Protein AF-A0A7X1P0Y5-F1 (afdb_monomer_lite)

pLDDT: mean 92.56, std 8.33, range [50.72, 98.56]

Foldseek 3Di:
DPPDDDPCRVPVDPDDDDDDDDDDDDPPDDPVVLVVVLVVLLVQLPDPVNQVVQVVVVHGSDRDDPVVVVVVVVVVCVVVCVVVVVVVVVD

Sequence (91 aa):
MPGIPTIAETTGKPIDISLWLGTFAPAATPAAIIQRLNAEINKALALPATRQRMQAVGAEAVGGTPQKLAELVDSEIERWTRTIKPIMRAK

Structure (mmCIF, N/CA/C/O backbone):
data_AF-A0A7X1P0Y5-F1
#
_entry.id   AF-A0A7X1P0Y5-F1
#
loop_
_atom_site.group_PDB
_atom_site.id
_atom_site.type_symbol
_atom_site.label_atom_id
_atom_site.label_alt_id
_atom_site.label_comp_id
_atom_site.label_asym_id
_atom_site.label_entity_id
_atom_site.label_seq_id
_atom_site.pdbx_PDB_ins_code
_atom_site.Cartn_x
_atom_site.Cartn_y
_atom_site.Cartn_z
_atom_site.occupancy
_atom_site.B_iso_or_equiv
_atom_site.auth_seq_id
_atom_site.auth_comp_id
_atom_site.auth_asym_id
_atom_site.auth_atom_id
_atom_site.pdbx_PDB_model_num
ATOM 1 N N . MET A 1 1 ? -19.275 0.357 5.963 1.00 58.47 1 MET A N 1
ATOM 2 C CA . MET A 1 1 ? -20.527 -0.198 6.523 1.00 58.47 1 MET A CA 1
ATOM 3 C C . MET A 1 1 ? -21.429 0.968 6.885 1.00 58.47 1 MET A C 1
ATOM 5 O O . MET A 1 1 ? -20.995 1.787 7.685 1.00 58.47 1 MET A O 1
ATOM 9 N N . PRO A 1 2 ? -22.612 1.118 6.274 1.00 73.44 2 PRO A N 1
ATOM 10 C CA . PRO A 1 2 ? -23.512 2.205 6.639 1.00 73.44 2 PRO A CA 1
ATOM 11 C C . PRO A 1 2 ? -24.079 1.983 8.050 1.00 73.44 2 PRO A C 1
ATOM 13 O O . PRO A 1 2 ? -24.427 0.859 8.405 1.00 73.44 2 PRO A O 1
ATOM 16 N N . GLY A 1 3 ? -24.169 3.054 8.840 1.00 81.50 3 GLY A N 1
ATOM 17 C CA . GLY A 1 3 ? -24.894 3.067 10.117 1.00 81.50 3 GLY A CA 1
ATOM 18 C C . GLY A 1 3 ? -24.096 2.712 11.376 1.00 81.50 3 GLY A C 1
ATOM 19 O O . GLY A 1 3 ? -24.680 2.725 12.455 1.00 81.50 3 GLY A O 1
ATOM 20 N N . ILE A 1 4 ? -22.792 2.426 11.276 1.00 86.56 4 ILE A N 1
ATOM 21 C CA . ILE A 1 4 ? -21.926 2.244 12.454 1.00 86.56 4 ILE A CA 1
ATOM 22 C C . ILE A 1 4 ? -21.028 3.476 12.595 1.00 86.56 4 ILE A C 1
ATOM 24 O O . ILE A 1 4 ? -20.264 3.744 11.664 1.00 86.56 4 ILE A O 1
ATOM 28 N N . PRO A 1 5 ? -21.097 4.213 13.719 1.00 88.38 5 PRO A N 1
ATOM 29 C CA . PRO A 1 5 ? -20.239 5.365 13.930 1.00 88.38 5 PRO A CA 1
ATOM 30 C C . PRO A 1 5 ? -18.785 4.933 14.138 1.00 88.38 5 PRO A C 1
ATOM 32 O O . PRO A 1 5 ? -18.482 3.918 14.769 1.00 88.38 5 PRO A O 1
ATOM 35 N N . THR A 1 6 ? -17.875 5.737 13.617 1.00 90.06 6 THR A N 1
ATOM 36 C CA . THR A 1 6 ? -16.435 5.633 13.828 1.00 90.06 6 THR A CA 1
ATOM 37 C C . THR A 1 6 ? -16.057 5.983 15.273 1.00 90.06 6 THR A C 1
ATOM 39 O O . THR A 1 6 ? -16.806 6.618 16.025 1.00 90.06 6 THR A O 1
ATOM 42 N N . ILE A 1 7 ? -14.838 5.620 15.682 1.00 90.12 7 ILE A N 1
ATOM 43 C CA . ILE A 1 7 ? -14.296 6.033 16.989 1.00 90.12 7 ILE A CA 1
ATOM 44 C C . ILE A 1 7 ? -14.225 7.564 17.082 1.00 90.12 7 ILE A C 1
ATOM 46 O O . ILE A 1 7 ? -14.494 8.139 18.139 1.00 90.12 7 ILE A O 1
ATOM 50 N N . ALA A 1 8 ? -13.902 8.239 15.979 1.00 91.38 8 ALA A N 1
ATOM 51 C CA . ALA A 1 8 ? -13.838 9.692 15.949 1.00 91.38 8 ALA A CA 1
ATOM 52 C C . ALA A 1 8 ? -15.206 10.346 16.198 1.00 91.38 8 ALA A C 1
ATOM 54 O O . ALA A 1 8 ? -15.297 11.275 16.998 1.00 91.38 8 ALA A O 1
ATOM 55 N N . GLU A 1 9 ? -16.276 9.815 15.604 1.00 89.69 9 GLU A N 1
ATOM 56 C CA . GLU A 1 9 ? -17.645 10.321 15.792 1.00 89.69 9 GLU A CA 1
ATOM 57 C C . GLU A 1 9 ? -18.170 10.108 17.218 1.00 89.69 9 GLU A C 1
ATOM 59 O O . GLU A 1 9 ? -18.958 10.909 17.714 1.00 89.69 9 GLU A O 1
ATOM 64 N N . THR A 1 10 ? -17.719 9.053 17.900 1.00 91.88 10 THR A N 1
ATOM 65 C CA . THR A 1 10 ? -18.151 8.738 19.274 1.00 91.88 10 THR A CA 1
ATOM 66 C C . THR A 1 10 ? -17.331 9.439 20.353 1.00 91.88 10 THR A C 1
ATOM 68 O O . THR A 1 10 ? -17.858 9.759 21.416 1.00 91.88 10 THR A O 1
ATOM 71 N N . THR A 1 11 ? -16.040 9.676 20.110 1.00 91.19 11 THR A N 1
ATOM 72 C CA . THR A 1 11 ? -15.122 10.235 21.118 1.00 91.19 11 THR A CA 1
ATOM 73 C C . THR A 1 11 ? -14.788 11.708 20.898 1.00 91.19 11 THR A 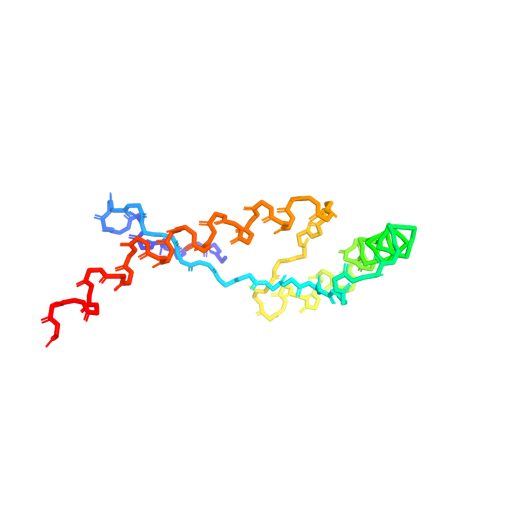C 1
ATOM 75 O O . THR A 1 11 ? -14.227 12.337 21.795 1.00 91.19 11 THR A O 1
ATOM 78 N N . GLY A 1 12 ? -15.054 12.248 19.703 1.00 90.88 12 GLY A N 1
ATOM 79 C CA . GLY A 1 12 ? -14.596 13.570 19.267 1.00 90.88 12 GLY A CA 1
ATOM 80 C C . GLY A 1 12 ? -13.078 13.672 19.061 1.00 90.88 12 GLY A C 1
ATOM 81 O O . GLY A 1 12 ? -12.571 14.745 18.738 1.00 90.88 12 GLY A O 1
ATOM 82 N N . LYS A 1 13 ? -12.326 12.581 19.258 1.00 88.06 13 LYS A N 1
ATOM 83 C CA . LYS A 1 13 ? -10.873 12.535 19.054 1.00 88.06 13 LYS A CA 1
ATOM 84 C C . LYS A 1 13 ? -10.571 12.089 17.620 1.00 88.06 13 LYS A C 1
ATOM 86 O O . LYS A 1 13 ? -11.256 11.199 17.127 1.00 88.06 13 LYS A O 1
ATOM 91 N N . PRO A 1 14 ? -9.522 12.606 16.959 1.00 84.50 14 PRO A N 1
ATOM 92 C CA . PRO A 1 14 ? -9.172 12.227 15.587 1.00 84.50 14 PRO A CA 1
ATOM 93 C C . PRO A 1 14 ? -8.465 10.858 15.540 1.00 84.50 14 PRO A C 1
ATOM 95 O O . PRO A 1 14 ? -7.300 10.753 15.163 1.00 84.50 14 PRO A O 1
ATOM 98 N N . ILE A 1 15 ? -9.144 9.806 16.002 1.00 85.12 15 ILE A N 1
ATOM 99 C CA . ILE A 1 15 ? -8.632 8.434 16.015 1.00 85.12 15 ILE A CA 1
ATOM 100 C C . ILE A 1 15 ? -9.110 7.731 14.747 1.00 85.12 15 ILE A C 1
ATOM 102 O O . ILE A 1 15 ? -10.288 7.399 14.626 1.00 85.12 15 ILE A O 1
ATOM 106 N N . ASP A 1 16 ? -8.167 7.476 13.845 1.00 84.44 16 ASP A N 1
ATOM 107 C CA . ASP A 1 16 ? -8.362 6.671 12.642 1.00 84.44 16 ASP A CA 1
ATOM 108 C C . ASP A 1 16 ? -7.203 5.675 12.497 1.00 84.44 16 ASP A C 1
ATOM 110 O O . ASP A 1 16 ? -6.044 6.043 12.265 1.00 84.44 16 ASP A O 1
ATOM 114 N N . ILE A 1 17 ? -7.530 4.398 12.689 1.00 85.62 17 ILE A N 1
ATOM 115 C CA . ILE A 1 17 ? -6.611 3.276 12.533 1.00 85.62 17 ILE A CA 1
ATOM 116 C C . ILE A 1 17 ? -7.217 2.360 11.483 1.00 85.62 17 ILE A C 1
ATOM 118 O O . ILE A 1 17 ? -8.129 1.582 11.758 1.00 85.62 17 ILE A O 1
ATOM 122 N N . SER A 1 18 ? -6.667 2.460 10.283 1.00 85.94 18 SER A N 1
ATOM 123 C CA . SER A 1 18 ? -7.060 1.654 9.140 1.00 85.94 18 SER A CA 1
ATOM 124 C C . SER A 1 18 ? -5.910 0.725 8.758 1.00 85.94 18 SER A C 1
ATOM 126 O O . SER A 1 18 ? -4.752 1.144 8.702 1.00 85.94 18 SER A O 1
ATOM 128 N N . LEU A 1 19 ? -6.223 -0.549 8.507 1.00 90.75 19 LEU A N 1
ATOM 129 C CA . LEU A 1 19 ? -5.264 -1.498 7.947 1.00 90.75 19 LEU A CA 1
ATOM 130 C C . LEU A 1 19 ? -5.179 -1.276 6.437 1.00 90.75 19 LEU A C 1
ATOM 132 O O . LEU A 1 19 ? -6.191 -1.330 5.741 1.00 90.75 19 LEU A O 1
ATOM 136 N N . TRP A 1 20 ? -3.967 -1.089 5.930 1.00 93.81 20 TRP A N 1
ATOM 137 C CA . TRP A 1 20 ? -3.693 -1.027 4.500 1.00 93.81 20 TRP A CA 1
ATOM 138 C C . TRP A 1 20 ? -2.725 -2.139 4.099 1.00 93.81 20 TRP A C 1
ATOM 140 O O . TRP A 1 20 ? -1.936 -2.632 4.906 1.00 93.81 20 TRP A O 1
ATOM 150 N N . LEU A 1 21 ? -2.802 -2.544 2.833 1.00 94.56 21 LEU A N 1
ATOM 151 C CA . LEU A 1 21 ? -1.933 -3.555 2.238 1.00 94.56 21 LEU A CA 1
ATOM 152 C C . LEU A 1 21 ? -1.275 -2.970 0.988 1.00 94.56 21 LEU A C 1
ATOM 154 O O . LEU A 1 21 ? -1.943 -2.365 0.151 1.00 94.56 21 LEU A O 1
ATOM 158 N N . GLY A 1 22 ? 0.036 -3.164 0.868 1.00 95.19 22 GLY A N 1
ATOM 159 C CA . GLY A 1 22 ? 0.842 -2.721 -0.268 1.00 95.19 22 GLY A CA 1
ATOM 160 C C . GLY A 1 22 ? 1.592 -3.884 -0.912 1.00 95.19 22 GLY A C 1
ATOM 161 O O . GLY A 1 22 ? 1.854 -4.900 -0.272 1.00 95.19 22 GLY A O 1
ATOM 162 N N . THR A 1 23 ? 1.947 -3.736 -2.189 1.00 96.81 23 THR A N 1
ATOM 163 C CA . THR A 1 23 ? 2.829 -4.678 -2.896 1.00 96.81 23 THR A CA 1
ATOM 164 C C . THR A 1 23 ? 4.207 -4.051 -3.052 1.00 96.81 23 THR A C 1
ATOM 166 O O . THR A 1 23 ? 4.316 -2.911 -3.500 1.00 96.81 23 THR A O 1
ATOM 169 N N . PHE A 1 24 ? 5.250 -4.804 -2.712 1.00 97.19 24 PHE A N 1
ATOM 170 C CA . PHE A 1 24 ? 6.635 -4.337 -2.708 1.00 97.19 24 PHE A CA 1
ATOM 171 C C . PHE A 1 24 ? 7.507 -5.220 -3.602 1.00 97.19 24 PHE A C 1
ATOM 173 O O . PHE A 1 24 ? 7.193 -6.383 -3.851 1.00 97.19 24 PHE A O 1
ATOM 180 N N . ALA A 1 25 ? 8.617 -4.659 -4.072 1.00 96.81 25 ALA A N 1
ATOM 181 C CA . ALA A 1 25 ? 9.621 -5.344 -4.877 1.00 96.81 25 ALA A CA 1
ATOM 182 C C . ALA A 1 25 ? 11.024 -5.070 -4.299 1.00 96.81 25 ALA A C 1
ATOM 184 O O . ALA A 1 25 ? 11.184 -4.110 -3.541 1.00 96.81 25 ALA A O 1
ATOM 185 N N . PRO A 1 26 ? 12.050 -5.875 -4.636 1.00 98.06 26 PRO A N 1
ATOM 186 C CA . PRO A 1 26 ? 13.425 -5.619 -4.207 1.00 98.06 26 PRO A CA 1
ATOM 187 C C . PRO A 1 26 ? 13.901 -4.203 -4.559 1.00 98.06 26 PRO A C 1
ATOM 189 O O . PRO A 1 26 ? 13.583 -3.698 -5.636 1.00 98.06 26 PRO A O 1
ATOM 192 N N . ALA A 1 27 ? 14.718 -3.591 -3.697 1.00 95.50 27 ALA A N 1
ATOM 193 C CA . ALA A 1 27 ? 15.157 -2.196 -3.844 1.00 95.50 27 ALA A CA 1
ATOM 194 C C . ALA A 1 27 ? 15.851 -1.895 -5.188 1.00 95.50 27 ALA A C 1
ATOM 196 O O . ALA A 1 27 ? 15.706 -0.805 -5.730 1.00 95.50 27 ALA A O 1
ATOM 197 N N . ALA A 1 28 ? 16.565 -2.873 -5.751 1.00 96.75 28 ALA A N 1
ATOM 198 C CA . ALA A 1 28 ? 17.270 -2.742 -7.027 1.00 96.75 28 ALA A CA 1
ATOM 199 C C . ALA A 1 28 ? 16.407 -3.081 -8.263 1.00 96.75 28 ALA A C 1
ATOM 201 O O . ALA A 1 28 ? 16.939 -3.241 -9.361 1.00 96.75 28 ALA A O 1
ATOM 202 N N . THR A 1 29 ? 15.086 -3.232 -8.114 1.00 98.06 29 THR A N 1
ATOM 203 C CA . THR A 1 29 ? 14.200 -3.548 -9.245 1.00 98.06 29 THR A CA 1
ATOM 204 C C . THR A 1 29 ? 14.192 -2.390 -10.252 1.00 98.06 29 THR A C 1
ATOM 206 O O . THR A 1 29 ? 13.903 -1.257 -9.862 1.00 98.06 29 THR A O 1
ATOM 209 N N . PRO A 1 30 ? 14.451 -2.632 -11.553 1.00 98.38 30 PRO A N 1
ATOM 210 C CA . PRO A 1 30 ? 14.459 -1.567 -12.551 1.00 98.38 30 PRO A CA 1
ATOM 211 C C . PRO A 1 30 ? 13.123 -0.821 -12.637 1.00 98.38 30 PRO A C 1
ATOM 213 O O . PRO A 1 30 ? 12.052 -1.434 -12.624 1.00 98.38 30 PRO A O 1
ATOM 216 N N . ALA A 1 31 ? 13.181 0.500 -12.826 1.00 97.00 31 ALA A N 1
ATOM 217 C CA . ALA A 1 31 ? 11.995 1.360 -12.862 1.00 97.00 31 ALA A CA 1
ATOM 218 C C . ALA A 1 31 ? 10.955 0.919 -13.907 1.00 97.00 31 ALA A C 1
ATOM 220 O O . ALA A 1 31 ? 9.757 0.932 -13.630 1.00 97.00 31 ALA A O 1
ATOM 221 N N . ALA A 1 32 ? 11.399 0.453 -15.078 1.00 98.12 32 ALA A N 1
ATOM 222 C CA . ALA A 1 32 ? 10.507 -0.047 -16.125 1.00 98.12 32 ALA A CA 1
ATOM 223 C C . ALA A 1 32 ? 9.686 -1.275 -15.674 1.00 98.12 32 ALA A C 1
ATOM 225 O O . ALA A 1 32 ? 8.521 -1.418 -16.044 1.00 98.12 32 ALA A O 1
ATOM 226 N N . ILE A 1 33 ? 10.263 -2.144 -14.835 1.00 98.50 33 ILE A N 1
ATOM 227 C CA . ILE A 1 33 ? 9.561 -3.305 -14.272 1.00 98.50 33 ILE A CA 1
ATOM 228 C C . ILE A 1 33 ? 8.529 -2.850 -13.240 1.00 98.50 33 ILE A C 1
ATOM 230 O O . ILE A 1 33 ? 7.392 -3.316 -13.280 1.00 98.50 33 ILE A O 1
ATOM 234 N N . ILE A 1 34 ? 8.883 -1.895 -12.375 1.00 98.25 34 ILE A N 1
ATOM 235 C CA . ILE A 1 34 ? 7.948 -1.310 -11.402 1.00 98.25 34 ILE A CA 1
ATOM 236 C C . ILE A 1 34 ? 6.749 -0.673 -12.106 1.00 98.25 34 ILE A C 1
ATOM 238 O O . ILE A 1 34 ? 5.608 -0.927 -11.725 1.00 98.25 34 ILE A O 1
ATOM 242 N N . GLN A 1 35 ? 6.991 0.108 -13.160 1.00 98.19 35 GLN A N 1
ATOM 243 C CA . GLN A 1 35 ? 5.930 0.744 -13.941 1.00 98.19 35 GLN A CA 1
ATOM 244 C C . GLN A 1 35 ? 4.990 -0.291 -14.562 1.00 98.19 35 GLN A C 1
ATOM 246 O O . GLN A 1 35 ? 3.771 -0.163 -14.452 1.00 98.19 35 GLN A O 1
ATOM 251 N N . ARG A 1 36 ? 5.545 -1.352 -15.163 1.00 98.31 36 ARG A N 1
ATOM 252 C CA . ARG A 1 36 ? 4.745 -2.430 -15.752 1.00 98.31 36 ARG A CA 1
ATOM 253 C C . ARG A 1 36 ? 3.912 -3.161 -14.699 1.00 98.31 36 ARG A C 1
ATOM 255 O O . ARG A 1 36 ? 2.716 -3.341 -14.904 1.00 98.31 36 ARG A O 1
ATOM 262 N N . LEU A 1 37 ? 4.514 -3.560 -13.577 1.00 98.31 37 LEU A N 1
ATOM 263 C CA . LEU A 1 37 ? 3.801 -4.247 -12.495 1.00 98.31 37 LEU A CA 1
ATOM 264 C C . LEU A 1 37 ? 2.682 -3.376 -11.925 1.00 98.31 37 LEU A C 1
ATOM 266 O O . LEU A 1 37 ? 1.557 -3.845 -11.780 1.00 98.31 37 LEU A O 1
ATOM 270 N N . ASN A 1 38 ? 2.963 -2.099 -11.657 1.00 98.56 38 ASN A N 1
ATOM 271 C CA . ASN A 1 38 ? 1.962 -1.163 -11.160 1.00 98.56 38 ASN A CA 1
ATOM 272 C C . ASN A 1 38 ? 0.786 -1.010 -12.138 1.00 98.56 38 ASN A C 1
ATOM 274 O O . ASN A 1 38 ? -0.367 -1.049 -11.710 1.00 98.56 38 ASN A O 1
ATOM 278 N N . ALA A 1 39 ? 1.058 -0.897 -13.442 1.00 98.56 39 ALA A N 1
ATOM 279 C CA . ALA A 1 39 ? 0.014 -0.803 -14.458 1.00 98.56 39 ALA A CA 1
ATOM 280 C C . ALA A 1 39 ? -0.893 -2.046 -14.473 1.00 98.56 39 ALA A C 1
ATOM 282 O O . ALA A 1 39 ? -2.116 -1.913 -14.482 1.00 98.56 39 ALA A O 1
ATOM 283 N N . GLU A 1 40 ? -0.318 -3.250 -14.430 1.00 98.50 40 GLU A N 1
ATOM 284 C CA . GLU A 1 40 ? -1.099 -4.494 -14.425 1.00 98.50 40 GLU A CA 1
ATOM 285 C C . GLU A 1 40 ? -1.872 -4.705 -13.113 1.00 98.50 40 GLU A C 1
ATOM 287 O O . GLU A 1 40 ? -3.033 -5.114 -13.143 1.00 98.50 40 GLU A O 1
ATOM 292 N N . ILE A 1 41 ? -1.292 -4.343 -11.963 1.00 98.06 41 ILE A N 1
ATOM 293 C CA . ILE A 1 41 ? -1.991 -4.366 -10.668 1.00 98.06 41 ILE A CA 1
ATOM 294 C C . ILE A 1 41 ? -3.194 -3.418 -10.699 1.00 98.06 41 ILE A C 1
ATOM 296 O O . ILE A 1 41 ? -4.299 -3.814 -10.333 1.00 98.06 41 ILE A O 1
ATOM 300 N N . ASN A 1 42 ? -3.018 -2.189 -11.190 1.00 98.31 42 ASN A N 1
ATOM 301 C CA . ASN A 1 42 ? -4.111 -1.224 -11.300 1.00 98.31 42 ASN A CA 1
ATOM 302 C C . ASN A 1 42 ? -5.236 -1.725 -12.218 1.00 98.31 42 ASN A C 1
ATOM 304 O O . ASN A 1 42 ? -6.411 -1.594 -11.870 1.00 98.31 42 ASN A O 1
ATOM 308 N N . LYS A 1 43 ? -4.903 -2.364 -13.349 1.00 98.38 43 LYS A N 1
ATOM 309 C CA . LYS A 1 43 ? -5.903 -3.014 -14.213 1.00 98.38 43 LYS A CA 1
ATOM 310 C C . LYS A 1 43 ? -6.664 -4.110 -13.466 1.00 98.38 43 LYS A C 1
ATOM 312 O O . LYS A 1 43 ? -7.890 -4.141 -13.530 1.00 98.38 43 LYS A O 1
ATOM 317 N N . ALA A 1 44 ? -5.968 -4.973 -12.725 1.00 97.75 44 ALA A N 1
ATOM 318 C CA . ALA A 1 44 ? -6.595 -6.048 -11.959 1.00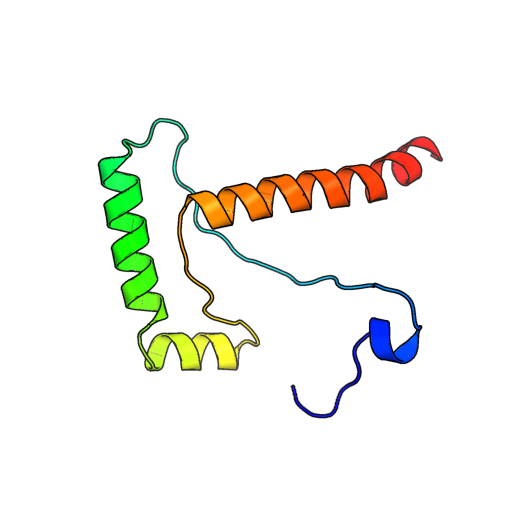 97.75 44 ALA A CA 1
ATOM 319 C C . ALA A 1 44 ? -7.530 -5.520 -10.855 1.00 97.75 44 ALA A C 1
ATOM 321 O O . ALA A 1 44 ? -8.627 -6.053 -10.678 1.00 97.75 44 ALA A O 1
ATOM 322 N N . LEU A 1 45 ? -7.135 -4.450 -10.154 1.00 97.12 45 LEU A N 1
ATOM 323 C CA . LEU A 1 45 ? -7.945 -3.771 -9.132 1.00 97.12 45 LEU A CA 1
ATOM 324 C C . LEU A 1 45 ? -9.162 -3.033 -9.715 1.00 97.12 45 LEU A C 1
ATOM 326 O O . LEU A 1 45 ? -10.141 -2.788 -9.008 1.00 97.12 45 LEU A O 1
ATOM 330 N N . ALA A 1 46 ? -9.128 -2.683 -11.002 1.00 96.56 46 ALA A N 1
ATOM 331 C CA . ALA A 1 46 ? -10.259 -2.076 -11.695 1.00 96.56 46 ALA A CA 1
ATOM 332 C C . ALA A 1 46 ? -11.340 -3.093 -12.100 1.00 96.56 46 ALA A C 1
ATOM 334 O O . ALA A 1 46 ? -12.476 -2.695 -12.364 1.00 96.56 46 ALA A O 1
ATOM 335 N N . LEU A 1 47 ? -11.023 -4.394 -12.124 1.00 98.12 47 LEU A N 1
ATOM 336 C CA . LEU A 1 47 ? -11.981 -5.430 -12.504 1.00 98.12 47 LEU A CA 1
ATOM 337 C C . LEU A 1 47 ? -13.128 -5.519 -11.481 1.00 98.12 47 LEU A C 1
A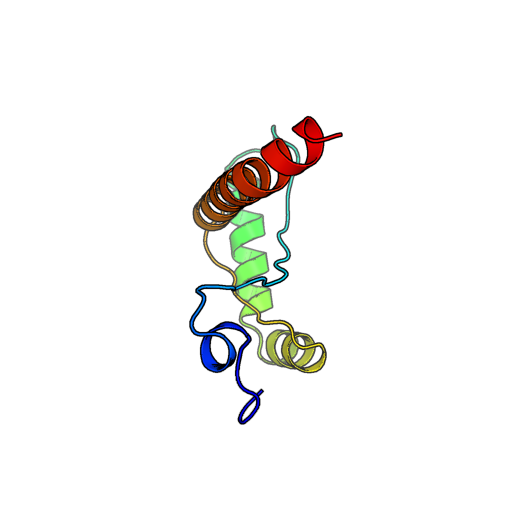TOM 339 O O . LEU A 1 47 ? -12.863 -5.657 -10.281 1.00 98.12 47 LEU A O 1
ATOM 343 N N . PRO A 1 48 ? -14.402 -5.540 -11.926 1.00 97.56 48 PRO A N 1
ATOM 344 C CA . PRO A 1 48 ? -15.550 -5.643 -11.024 1.00 97.56 48 PRO A CA 1
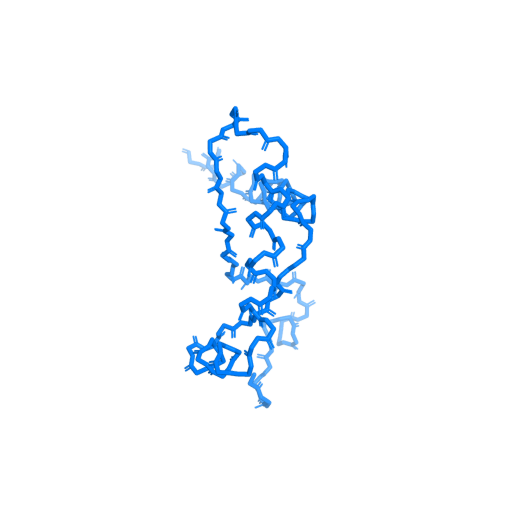ATOM 345 C C . PRO A 1 48 ? -15.480 -6.857 -10.093 1.00 97.56 48 PRO A C 1
ATOM 347 O O . PRO A 1 48 ? -15.720 -6.729 -8.897 1.00 97.56 48 PRO A O 1
ATOM 350 N N . ALA A 1 49 ? -15.071 -8.015 -10.620 1.00 97.19 49 ALA A N 1
ATOM 351 C CA . ALA A 1 49 ? -14.936 -9.241 -9.837 1.00 97.19 49 ALA A CA 1
ATOM 352 C C . ALA A 1 49 ? -13.882 -9.118 -8.721 1.00 97.19 49 ALA A C 1
ATOM 354 O O . ALA A 1 49 ? -14.093 -9.616 -7.616 1.00 97.19 49 ALA A O 1
ATOM 355 N N . THR A 1 50 ? -12.764 -8.429 -8.978 1.00 96.69 50 THR A N 1
ATOM 356 C CA . THR A 1 50 ? -11.735 -8.168 -7.959 1.00 96.69 50 THR A CA 1
ATOM 357 C C . THR A 1 50 ? -12.281 -7.251 -6.872 1.00 96.69 50 THR A C 1
ATOM 359 O O . THR A 1 50 ? -12.164 -7.568 -5.689 1.00 96.69 50 THR A O 1
ATOM 362 N N . ARG A 1 51 ? -12.935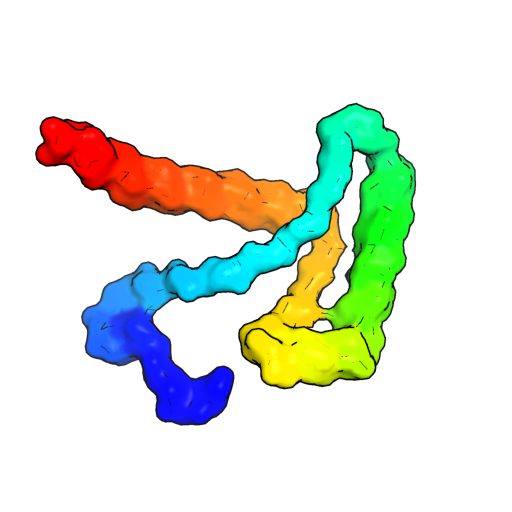 -6.148 -7.261 1.00 96.00 51 ARG A N 1
ATOM 363 C CA . ARG A 1 51 ? -13.534 -5.194 -6.317 1.00 96.00 51 ARG A CA 1
ATOM 364 C C . ARG A 1 51 ? -14.580 -5.854 -5.428 1.00 96.00 51 ARG A C 1
ATOM 366 O O . ARG A 1 51 ? -14.534 -5.678 -4.218 1.00 96.00 51 ARG A O 1
ATOM 373 N N . GLN A 1 52 ? -15.466 -6.662 -6.010 1.00 96.25 52 GLN A N 1
ATOM 374 C CA . GLN A 1 52 ? -16.481 -7.406 -5.262 1.00 96.25 52 GLN A CA 1
ATOM 375 C C . GLN A 1 52 ? -15.857 -8.368 -4.249 1.00 96.25 52 GLN A C 1
ATOM 377 O O . GLN A 1 52 ? -16.293 -8.418 -3.103 1.00 96.25 52 GLN A O 1
ATOM 382 N N . ARG A 1 53 ? -14.807 -9.104 -4.638 1.00 95.56 53 ARG A N 1
ATOM 383 C CA . ARG A 1 53 ? -14.104 -10.016 -3.722 1.00 95.56 53 ARG A CA 1
ATOM 384 C C . ARG A 1 53 ? -13.416 -9.280 -2.575 1.00 95.56 53 ARG A C 1
ATOM 386 O O . ARG A 1 53 ? -13.477 -9.755 -1.449 1.00 95.56 53 ARG A O 1
ATOM 393 N N . MET A 1 54 ? -12.793 -8.131 -2.842 1.00 94.62 54 MET A N 1
ATOM 394 C CA . MET A 1 54 ? -12.187 -7.303 -1.794 1.00 94.62 54 MET A CA 1
ATOM 395 C C . MET A 1 54 ? -13.249 -6.750 -0.839 1.00 94.62 54 MET A C 1
ATOM 397 O O . MET A 1 54 ? -13.118 -6.899 0.373 1.00 94.62 54 MET A O 1
ATOM 401 N N . GLN A 1 55 ? -14.349 -6.217 -1.371 1.00 93.94 55 GLN A N 1
ATOM 402 C CA . GLN A 1 55 ? -15.457 -5.713 -0.557 1.00 93.94 55 GLN A CA 1
ATOM 403 C C . GLN A 1 55 ? -16.083 -6.808 0.314 1.00 93.94 55 GLN A C 1
ATOM 405 O O . GLN A 1 55 ? -16.425 -6.545 1.465 1.00 93.94 55 GLN A O 1
ATOM 410 N N . ALA A 1 56 ? -16.184 -8.041 -0.194 1.00 94.25 56 ALA A N 1
ATOM 411 C CA . ALA A 1 56 ? -16.705 -9.180 0.561 1.00 94.25 56 ALA A CA 1
ATOM 412 C C . ALA A 1 56 ? -15.876 -9.511 1.815 1.00 94.25 56 ALA A C 1
ATOM 414 O O . ALA A 1 56 ? -16.416 -10.068 2.767 1.00 94.25 56 ALA A O 1
ATOM 415 N N . VAL A 1 57 ? -14.589 -9.145 1.838 1.00 92.50 57 VAL A N 1
ATOM 416 C CA . VAL A 1 57 ? -13.705 -9.291 3.008 1.00 92.50 57 VAL A CA 1
ATOM 417 C C . VAL A 1 57 ? -13.467 -7.967 3.744 1.00 92.50 57 VAL A C 1
ATOM 419 O O . VAL A 1 57 ? -12.563 -7.874 4.568 1.00 92.50 57 VAL A O 1
ATOM 422 N N . GLY A 1 58 ? -14.264 -6.933 3.455 1.00 90.06 58 GLY A N 1
ATOM 423 C CA . GLY A 1 58 ? -14.148 -5.618 4.089 1.00 90.06 58 GLY A CA 1
ATOM 424 C C . GLY A 1 58 ? -12.955 -4.782 3.615 1.00 90.06 58 GLY A C 1
ATOM 425 O O . GLY A 1 58 ? -12.619 -3.797 4.265 1.00 90.06 58 GLY A O 1
ATOM 426 N N . ALA A 1 59 ? -12.321 -5.152 2.501 1.00 93.19 59 ALA A N 1
ATOM 427 C CA . ALA A 1 59 ? -11.211 -4.421 1.903 1.00 93.19 59 ALA A CA 1
ATOM 428 C C . ALA A 1 59 ? -11.669 -3.537 0.733 1.00 93.19 59 ALA A C 1
ATOM 430 O O . ALA A 1 59 ? -12.625 -3.846 0.017 1.00 93.19 59 ALA A O 1
ATOM 431 N N . GLU A 1 60 ? -10.929 -2.458 0.492 1.00 93.19 60 GLU A N 1
ATOM 432 C CA . GLU A 1 60 ? -11.141 -1.558 -0.637 1.00 93.19 60 GLU A CA 1
ATOM 433 C C . GLU A 1 60 ? -9.992 -1.660 -1.649 1.00 93.19 60 GLU A C 1
ATOM 435 O O . GLU A 1 60 ? -8.812 -1.651 -1.295 1.00 93.19 60 GLU A O 1
ATOM 440 N N . ALA A 1 61 ? -10.340 -1.741 -2.934 1.00 94.88 61 ALA A N 1
ATOM 441 C CA . ALA A 1 61 ? -9.378 -1.739 -4.030 1.00 94.88 61 ALA A CA 1
ATOM 442 C C . ALA A 1 61 ? -8.950 -0.298 -4.362 1.00 94.88 61 ALA A C 1
ATOM 444 O O . ALA A 1 61 ? -9.595 0.365 -5.172 1.00 94.88 61 ALA A O 1
ATOM 445 N N . VAL A 1 62 ? -7.865 0.178 -3.747 1.00 94.88 62 VAL A N 1
ATOM 446 C CA . VAL A 1 62 ? -7.419 1.580 -3.880 1.00 94.88 62 VAL A CA 1
ATOM 447 C C . VAL A 1 62 ? -6.587 1.821 -5.149 1.00 94.88 62 VAL A C 1
ATOM 449 O O . VAL A 1 62 ? -6.875 2.735 -5.920 1.00 94.88 62 VAL A O 1
ATOM 452 N N . GLY A 1 63 ? -5.561 0.997 -5.390 1.00 94.56 63 GLY A N 1
ATOM 453 C CA . GLY A 1 63 ? -4.603 1.205 -6.486 1.00 94.56 63 GLY A CA 1
ATOM 454 C C . GLY A 1 63 ? -3.815 2.520 -6.365 1.00 94.56 63 GLY A C 1
ATOM 455 O O . GLY A 1 63 ? -3.685 3.088 -5.282 1.00 94.56 63 GLY A O 1
ATOM 456 N N . GLY A 1 64 ? -3.272 3.006 -7.484 1.00 96.31 64 GLY A N 1
ATOM 457 C CA . GLY A 1 64 ? -2.561 4.287 -7.569 1.00 96.31 64 GLY A CA 1
ATOM 458 C C . GLY A 1 64 ? -1.125 4.174 -8.079 1.00 96.31 64 GLY A C 1
ATOM 459 O O . GLY A 1 64 ? -0.738 3.170 -8.684 1.00 96.31 64 GLY A O 1
ATOM 460 N N . THR A 1 65 ? -0.335 5.227 -7.867 1.00 97.94 65 THR A N 1
ATOM 461 C CA . THR A 1 65 ? 1.069 5.292 -8.301 1.00 97.94 65 THR A CA 1
ATOM 462 C C . THR A 1 65 ? 2.005 4.663 -7.262 1.00 97.94 65 THR A C 1
ATOM 464 O O . THR A 1 65 ? 1.683 4.662 -6.071 1.00 97.94 65 THR A O 1
ATOM 467 N N . PRO A 1 66 ? 3.193 4.171 -7.666 1.00 97.69 66 PRO A N 1
ATOM 468 C CA . PRO A 1 66 ? 4.212 3.719 -6.717 1.00 97.69 66 PRO A CA 1
ATOM 469 C C . PRO A 1 66 ? 4.608 4.806 -5.706 1.00 97.69 66 PRO A C 1
ATOM 471 O O . PRO A 1 66 ? 4.815 4.507 -4.535 1.00 97.69 66 PRO A O 1
ATOM 474 N N . GLN A 1 67 ? 4.658 6.069 -6.145 1.00 97.44 67 GLN A N 1
ATOM 475 C CA . GLN A 1 67 ? 4.980 7.223 -5.300 1.00 97.44 67 GLN A CA 1
ATOM 476 C C . GLN A 1 67 ? 3.943 7.421 -4.195 1.00 97.44 67 GLN A C 1
ATOM 478 O O . GLN A 1 67 ? 4.319 7.590 -3.044 1.00 97.44 67 GLN A O 1
ATOM 483 N N . LYS A 1 68 ? 2.649 7.295 -4.510 1.00 97.69 68 LYS A N 1
ATOM 484 C CA . LYS A 1 68 ? 1.583 7.430 -3.511 1.00 97.69 68 LYS A CA 1
ATOM 485 C C . LYS A 1 68 ? 1.671 6.358 -2.420 1.00 97.69 68 LYS A C 1
ATOM 487 O O . LYS A 1 68 ? 1.370 6.629 -1.262 1.00 97.69 68 LYS A O 1
ATOM 492 N N . LEU A 1 69 ? 2.092 5.140 -2.775 1.00 97.69 69 LEU A N 1
ATOM 493 C CA . LEU A 1 69 ? 2.348 4.097 -1.780 1.00 97.69 69 LEU A CA 1
ATOM 494 C C . LEU A 1 69 ? 3.588 4.416 -0.930 1.00 97.69 69 LEU A C 1
ATOM 496 O O . LEU A 1 69 ? 3.559 4.179 0.272 1.00 97.69 69 LEU A O 1
ATOM 500 N N . ALA A 1 70 ? 4.651 4.964 -1.524 1.00 96.94 70 ALA A N 1
ATOM 501 C CA . ALA A 1 70 ? 5.837 5.387 -0.777 1.00 96.94 70 ALA A CA 1
ATOM 502 C C . ALA A 1 70 ? 5.504 6.500 0.233 1.00 96.94 70 ALA A C 1
ATOM 504 O O . ALA A 1 70 ? 5.836 6.377 1.406 1.00 96.94 70 ALA A O 1
ATOM 505 N N . GLU A 1 71 ? 4.749 7.515 -0.192 1.00 98.06 71 GLU A N 1
ATOM 506 C CA . GLU A 1 71 ? 4.260 8.594 0.678 1.00 98.06 71 GLU A CA 1
ATOM 507 C C . GLU A 1 71 ? 3.425 8.053 1.849 1.00 98.06 71 GLU A C 1
ATOM 509 O O . GLU A 1 71 ? 3.598 8.481 2.992 1.00 98.06 71 GLU A O 1
ATOM 514 N N . LEU A 1 72 ? 2.549 7.073 1.588 1.00 96.62 72 LEU A N 1
ATOM 515 C CA . LEU A 1 72 ? 1.782 6.408 2.641 1.00 96.62 72 LEU A CA 1
ATOM 516 C C . LEU A 1 72 ? 2.711 5.722 3.649 1.00 96.62 72 LEU A C 1
ATOM 518 O O . LEU A 1 72 ? 2.554 5.929 4.850 1.00 96.62 72 LEU A O 1
ATOM 522 N N . VAL A 1 73 ? 3.687 4.943 3.174 1.00 97.38 73 VAL A N 1
ATOM 523 C CA . VAL A 1 73 ? 4.655 4.245 4.034 1.00 97.38 73 VAL A CA 1
ATOM 524 C C . VAL A 1 73 ? 5.409 5.234 4.921 1.00 97.38 73 VAL A C 1
ATOM 526 O O . VAL A 1 73 ? 5.465 5.028 6.133 1.00 97.38 73 VAL A O 1
ATOM 529 N N . ASP A 1 74 ? 5.932 6.315 4.345 1.00 97.62 74 ASP A N 1
ATOM 530 C CA . ASP A 1 74 ? 6.685 7.328 5.088 1.00 97.62 74 ASP A CA 1
ATOM 531 C C . ASP A 1 74 ? 5.817 7.988 6.168 1.00 97.62 74 ASP A C 1
ATOM 533 O O . ASP A 1 74 ? 6.222 8.082 7.331 1.00 97.62 74 ASP A O 1
ATOM 537 N N . SER A 1 75 ? 4.580 8.359 5.817 1.00 96.19 75 SER A N 1
ATOM 538 C CA . SER A 1 75 ? 3.639 8.975 6.759 1.00 96.19 75 SER A CA 1
ATOM 539 C C . SER A 1 75 ? 3.239 8.034 7.902 1.00 96.19 75 SER A C 1
ATOM 541 O O . SER A 1 75 ? 3.119 8.456 9.056 1.00 96.19 75 SER A O 1
ATOM 543 N N . GLU A 1 76 ? 3.086 6.739 7.617 1.00 95.56 76 GLU A N 1
ATOM 544 C CA . GLU A 1 76 ? 2.753 5.730 8.616 1.00 95.56 76 GLU A CA 1
ATOM 545 C C . GLU A 1 76 ? 3.933 5.475 9.553 1.00 95.56 76 GLU A C 1
ATOM 547 O O . GLU A 1 76 ? 3.748 5.438 10.771 1.00 95.56 76 GLU A O 1
ATOM 552 N N . ILE A 1 77 ? 5.156 5.370 9.021 1.00 96.25 77 ILE A N 1
ATOM 553 C CA . ILE A 1 77 ? 6.372 5.235 9.833 1.00 96.25 77 ILE A CA 1
ATOM 554 C C . ILE A 1 77 ? 6.502 6.421 10.790 1.00 96.25 77 ILE A C 1
ATOM 556 O O . ILE A 1 77 ? 6.741 6.218 11.986 1.00 96.25 77 ILE A O 1
ATOM 560 N N . GLU A 1 78 ? 6.312 7.650 10.303 1.00 96.31 78 GLU A N 1
ATOM 561 C CA . GLU A 1 78 ? 6.363 8.852 11.136 1.00 96.31 78 GLU A CA 1
ATOM 562 C C . GLU A 1 78 ? 5.284 8.819 12.229 1.00 96.31 78 GLU A C 1
ATOM 564 O O . GLU A 1 78 ? 5.584 8.973 13.422 1.00 96.31 78 GLU A O 1
ATOM 569 N N . ARG A 1 79 ? 4.027 8.562 11.837 1.00 92.88 79 ARG A N 1
ATOM 570 C CA . ARG A 1 79 ? 2.875 8.505 12.744 1.00 92.88 79 ARG A CA 1
ATOM 571 C C . ARG A 1 79 ? 3.104 7.501 13.867 1.00 92.88 79 ARG A C 1
ATOM 573 O O . ARG A 1 79 ? 2.951 7.853 15.039 1.00 92.88 79 ARG A O 1
ATOM 580 N N . TRP A 1 80 ? 3.500 6.276 13.532 1.00 93.31 80 TRP A N 1
ATOM 581 C CA . TRP A 1 80 ? 3.687 5.208 14.512 1.00 93.31 80 TRP A CA 1
ATOM 582 C C . TRP A 1 80 ? 4.934 5.405 15.364 1.00 93.31 80 TRP A C 1
ATOM 584 O O . TRP A 1 80 ? 4.877 5.171 16.570 1.00 93.31 80 TRP A O 1
ATOM 594 N N . THR A 1 81 ? 6.029 5.920 14.798 1.00 94.75 81 THR A N 1
ATOM 595 C CA . THR A 1 81 ? 7.229 6.259 15.577 1.00 94.75 81 THR A CA 1
ATOM 596 C C . THR A 1 81 ? 6.906 7.282 16.662 1.00 94.75 81 THR A C 1
ATOM 598 O O . THR A 1 81 ? 7.285 7.096 17.821 1.00 94.75 81 THR A O 1
ATOM 601 N N . ARG A 1 82 ? 6.168 8.345 16.316 1.00 92.81 82 ARG A N 1
ATOM 602 C CA . ARG A 1 82 ? 5.746 9.382 17.267 1.00 92.81 82 ARG A CA 1
ATOM 603 C C . ARG A 1 82 ? 4.854 8.824 18.379 1.00 92.81 82 ARG A C 1
ATOM 605 O O . ARG A 1 82 ? 5.009 9.232 19.527 1.00 92.81 82 ARG A O 1
ATOM 612 N N . THR A 1 83 ? 3.969 7.883 18.057 1.00 90.31 83 THR A N 1
ATOM 613 C CA . THR A 1 83 ? 3.060 7.256 19.029 1.00 90.31 83 THR A CA 1
ATOM 614 C C . THR A 1 83 ? 3.770 6.255 19.945 1.00 90.31 83 THR A C 1
ATOM 616 O O . THR A 1 83 ? 3.546 6.260 21.152 1.00 90.31 83 THR A O 1
ATOM 619 N N . ILE A 1 84 ? 4.636 5.395 19.400 1.00 92.81 84 ILE A N 1
ATOM 620 C CA . ILE A 1 84 ? 5.209 4.247 20.125 1.00 92.81 84 ILE A CA 1
ATOM 621 C C . ILE A 1 84 ? 6.441 4.640 20.950 1.00 92.81 84 ILE A C 1
ATOM 623 O O . ILE A 1 84 ? 6.626 4.151 22.066 1.00 92.81 84 ILE A O 1
ATOM 627 N N . LYS A 1 85 ? 7.294 5.535 20.439 1.00 91.38 85 LYS A N 1
ATOM 628 C CA . LYS A 1 85 ? 8.576 5.879 21.078 1.00 91.38 85 LYS A CA 1
ATOM 629 C C . LYS A 1 85 ? 8.440 6.372 22.532 1.00 91.38 85 LYS A C 1
ATOM 631 O O . LYS A 1 85 ? 9.252 5.945 23.354 1.00 91.38 85 LYS A O 1
ATOM 636 N N . PRO A 1 86 ? 7.456 7.216 22.902 1.00 90.75 86 PRO A N 1
ATOM 637 C CA . PRO A 1 86 ? 7.248 7.611 24.297 1.00 90.75 86 PRO A CA 1
ATOM 638 C C . PRO A 1 86 ? 6.815 6.442 25.191 1.00 90.75 86 PRO A C 1
ATOM 640 O O . PRO A 1 86 ? 7.282 6.339 26.321 1.00 90.75 86 PRO A O 1
ATOM 6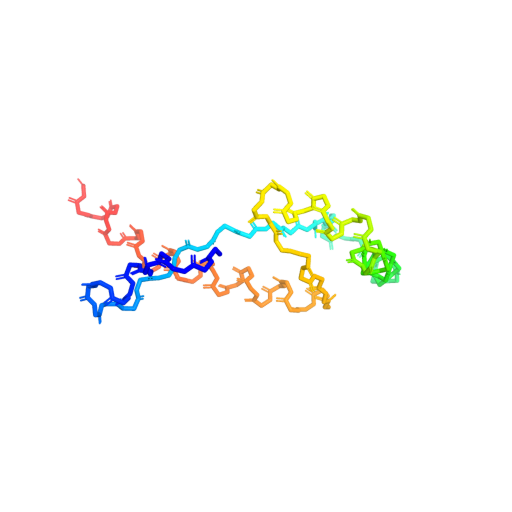43 N N . ILE A 1 87 ? 5.983 5.533 24.671 1.00 89.12 87 ILE A N 1
ATOM 644 C CA . ILE A 1 87 ? 5.489 4.354 25.401 1.00 89.12 87 ILE A CA 1
ATOM 645 C C . ILE A 1 87 ? 6.653 3.422 25.756 1.00 89.12 87 ILE A C 1
ATOM 647 O O . ILE A 1 87 ? 6.722 2.912 26.870 1.00 89.12 87 ILE A O 1
ATOM 651 N N . MET A 1 88 ? 7.598 3.230 24.831 1.00 81.06 88 MET A N 1
ATOM 652 C CA . MET A 1 88 ? 8.771 2.381 25.063 1.00 81.06 88 MET A CA 1
ATOM 653 C C . MET A 1 88 ? 9.796 2.988 26.030 1.00 81.06 88 MET A C 1
ATOM 655 O O . MET A 1 88 ? 10.556 2.237 26.624 1.00 81.06 88 MET A O 1
ATOM 659 N N . ARG A 1 89 ? 9.839 4.319 26.178 1.00 73.75 89 ARG A N 1
ATOM 660 C CA . ARG A 1 89 ? 10.765 5.026 27.088 1.00 73.75 89 ARG A CA 1
ATOM 661 C C . ARG A 1 89 ? 10.249 5.161 28.520 1.00 73.75 89 ARG A C 1
ATOM 663 O O . ARG A 1 89 ? 11.017 5.527 29.399 1.00 73.75 89 ARG A O 1
ATOM 670 N N . ALA A 1 90 ? 8.953 4.947 28.726 1.00 62.91 90 ALA A N 1
ATOM 671 C CA . ALA A 1 90 ? 8.318 4.974 30.041 1.00 62.91 90 ALA A CA 1
ATOM 672 C C . ALA A 1 90 ? 8.372 3.610 30.762 1.00 62.91 90 ALA A C 1
ATOM 674 O O . ALA A 1 90 ? 7.857 3.492 31.872 1.00 62.91 90 ALA A O 1
ATOM 675 N N . LYS A 1 91 ? 8.962 2.593 30.119 1.00 50.72 91 LYS A N 1
ATOM 676 C CA . LYS A 1 91 ? 9.383 1.330 30.734 1.00 50.72 91 LYS A CA 1
ATOM 677 C C . LYS A 1 91 ? 10.862 1.398 31.078 1.00 50.72 91 LYS A C 1
ATOM 679 O O . LYS A 1 91 ? 11.219 0.801 32.113 1.00 50.72 91 LYS A O 1
#

Radius of gyration: 17.28 Å; chains: 1; bounding box: 42×24×47 Å

Secondary structure (DSSP, 8-state):
-TT---HHHHHSS-------------TT--HHHHHHHHHHHHHHHHSHHHHHHHHHTT-------HHHHHHHHHHHHHHHHHHHHHHHH--